Protein AF-A0A7M2AIT5-F1 (afdb_monomer_lite)

Structure (mmCIF, N/CA/C/O backbone):
data_AF-A0A7M2AIT5-F1
#
_entry.id   AF-A0A7M2AIT5-F1
#
loo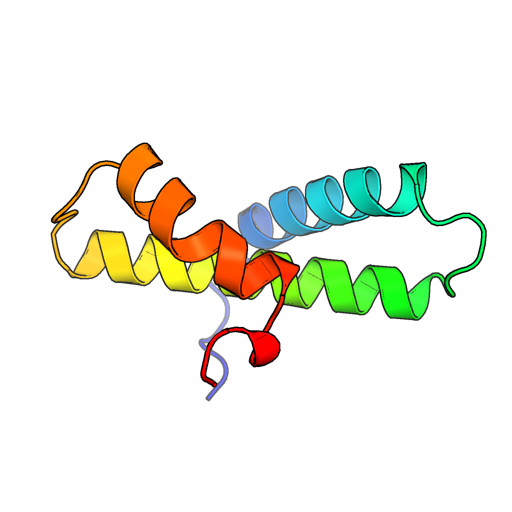p_
_atom_site.group_PDB
_atom_site.id
_atom_site.type_symbol
_atom_site.label_atom_id
_atom_site.label_alt_id
_atom_site.label_comp_id
_atom_site.label_asym_id
_atom_site.label_entity_id
_atom_site.label_seq_id
_atom_site.pdbx_PDB_ins_code
_atom_site.Cartn_x
_atom_site.Cartn_y
_atom_site.Cartn_z
_atom_site.occupancy
_atom_site.B_iso_or_equiv
_atom_site.auth_seq_id
_atom_site.auth_comp_id
_atom_site.auth_asym_id
_atom_site.auth_atom_id
_atom_site.pdbx_PDB_model_num
ATOM 1 N N . MET A 1 1 ? -0.288 19.392 0.323 1.00 39.09 1 MET A N 1
ATOM 2 C CA . MET A 1 1 ? -0.429 19.267 1.788 1.00 39.09 1 MET A CA 1
ATOM 3 C C . MET A 1 1 ? 0.153 17.917 2.180 1.00 39.09 1 MET A C 1
ATOM 5 O O . MET A 1 1 ? -0.569 16.945 2.335 1.00 39.09 1 MET A O 1
ATOM 9 N N . ILE A 1 2 ? 1.485 17.847 2.156 1.00 46.78 2 ILE A N 1
ATOM 10 C CA . ILE A 1 2 ? 2.277 16.637 2.393 1.00 46.78 2 ILE A CA 1
ATOM 11 C C . ILE A 1 2 ? 2.445 16.575 3.906 1.00 46.78 2 ILE A C 1
ATOM 13 O O . ILE A 1 2 ? 3.090 17.458 4.473 1.00 46.78 2 ILE A O 1
ATOM 17 N N . ALA A 1 3 ? 1.768 15.635 4.562 1.00 43.84 3 ALA A N 1
ATOM 18 C CA . ALA A 1 3 ? 1.879 15.474 6.003 1.00 43.84 3 ALA A CA 1
ATOM 19 C C . ALA A 1 3 ? 3.349 15.206 6.354 1.00 43.84 3 ALA A C 1
ATOM 21 O O . ALA A 1 3 ? 3.960 14.231 5.930 1.00 43.84 3 ALA A O 1
ATOM 22 N N . HIS A 1 4 ? 3.904 16.175 7.066 1.00 40.34 4 HIS A N 1
ATOM 23 C CA . HIS A 1 4 ? 5.262 16.275 7.559 1.00 40.34 4 HIS A CA 1
ATOM 24 C C . HIS A 1 4 ? 5.694 15.021 8.350 1.00 40.34 4 HIS A C 1
ATOM 26 O O . HIS A 1 4 ? 5.087 14.683 9.359 1.00 40.34 4 HIS A O 1
ATOM 32 N N . TYR A 1 5 ? 6.788 14.393 7.906 1.00 45.28 5 TYR A N 1
ATOM 33 C CA . TYR A 1 5 ? 7.885 13.851 8.727 1.00 45.28 5 TYR A CA 1
ATOM 34 C C . TYR A 1 5 ? 7.551 13.091 10.023 1.00 45.28 5 TYR A C 1
ATOM 36 O O . TYR A 1 5 ? 8.064 13.437 11.087 1.00 45.28 5 TYR A O 1
ATOM 44 N N . SER A 1 6 ? 6.769 12.010 9.982 1.00 41.16 6 SER A N 1
ATOM 45 C CA . SER A 1 6 ? 6.663 11.142 11.174 1.00 41.16 6 SER A CA 1
ATOM 46 C C . SER A 1 6 ? 6.660 9.631 10.931 1.00 41.16 6 SER A C 1
ATOM 48 O O . SER A 1 6 ? 6.494 8.903 11.900 1.00 41.16 6 SER A O 1
ATOM 50 N N . ASN A 1 7 ? 6.892 9.122 9.710 1.00 46.00 7 ASN A N 1
ATOM 51 C CA . ASN A 1 7 ? 6.852 7.661 9.505 1.00 46.00 7 ASN A CA 1
ATOM 52 C C . ASN A 1 7 ? 7.778 7.071 8.423 1.00 46.00 7 ASN A C 1
ATOM 54 O O . ASN A 1 7 ? 7.539 5.975 7.929 1.00 46.00 7 ASN A O 1
ATOM 58 N N . VAL A 1 8 ? 8.878 7.757 8.093 1.00 48.41 8 VAL A N 1
ATOM 59 C CA . VAL A 1 8 ? 9.772 7.410 6.964 1.00 48.41 8 VAL A CA 1
ATOM 60 C C . VAL A 1 8 ? 10.349 5.979 7.037 1.00 48.41 8 VAL A C 1
ATOM 62 O O . VAL A 1 8 ? 10.747 5.434 6.016 1.00 48.41 8 VAL A O 1
ATOM 65 N N . ALA A 1 9 ? 10.371 5.338 8.211 1.00 46.53 9 ALA A N 1
ATOM 66 C CA . ALA A 1 9 ? 10.861 3.965 8.353 1.00 46.53 9 ALA A CA 1
ATOM 67 C C . ALA A 1 9 ? 9.848 2.898 7.882 1.00 46.53 9 ALA A C 1
ATOM 69 O O . ALA A 1 9 ? 10.220 2.032 7.094 1.00 46.53 9 ALA A O 1
ATOM 70 N N . SER A 1 10 ? 8.577 2.977 8.300 1.00 49.56 10 SER A N 1
ATOM 71 C CA . SER A 1 10 ? 7.565 1.947 7.988 1.00 49.56 10 SER A CA 1
ATOM 72 C C . SER A 1 10 ? 7.021 2.048 6.558 1.00 49.56 10 SER A C 1
ATOM 74 O O . SER A 1 10 ? 6.774 1.023 5.923 1.00 49.56 10 SER A O 1
ATOM 76 N N . ASP A 1 11 ? 6.940 3.265 6.007 1.00 58.34 11 ASP A N 1
ATOM 77 C CA . ASP A 1 11 ? 6.570 3.482 4.601 1.00 58.34 11 ASP A CA 1
ATOM 78 C C . ASP A 1 11 ? 7.631 2.922 3.637 1.00 58.34 11 ASP A C 1
ATOM 80 O O . ASP A 1 11 ? 7.299 2.479 2.535 1.00 58.34 11 ASP A O 1
ATOM 84 N N . SER A 1 12 ? 8.901 2.885 4.066 1.00 70.94 12 SER A N 1
ATOM 85 C CA . SER A 1 12 ? 10.012 2.399 3.240 1.00 70.94 12 SER A CA 1
ATOM 86 C C . SER A 1 12 ? 10.042 0.876 3.098 1.00 70.94 12 SER A C 1
ATOM 88 O O . SER A 1 12 ? 10.404 0.371 2.038 1.00 70.94 12 SER A O 1
ATOM 90 N N . GLU A 1 13 ? 9.636 0.130 4.129 1.00 87.88 13 GLU A N 1
ATOM 91 C CA . GLU A 1 13 ? 9.663 -1.338 4.115 1.00 87.88 13 GLU A CA 1
ATOM 92 C C . GLU A 1 13 ? 8.536 -1.910 3.250 1.00 87.88 13 GLU A C 1
ATOM 94 O O . GLU A 1 13 ? 8.771 -2.818 2.451 1.00 87.88 13 GLU A O 1
ATOM 99 N N . LEU A 1 14 ? 7.327 -1.345 3.356 1.00 89.25 14 LEU A N 1
ATOM 100 C CA . LEU A 1 14 ? 6.200 -1.732 2.508 1.00 89.25 14 LEU A CA 1
ATOM 101 C C . LEU A 1 14 ? 6.468 -1.384 1.040 1.00 89.25 14 LEU A C 1
ATOM 103 O O . LEU A 1 14 ? 6.227 -2.211 0.164 1.00 89.25 14 LEU A O 1
ATOM 107 N N . GLU A 1 15 ? 7.006 -0.193 0.770 1.00 93.56 15 GLU A N 1
ATOM 108 C CA . GLU A 1 15 ? 7.385 0.207 -0.586 1.00 93.56 15 GLU A CA 1
ATOM 109 C C . GLU A 1 15 ? 8.446 -0.734 -1.174 1.00 93.56 15 GLU A C 1
ATOM 111 O O . GLU A 1 15 ? 8.284 -1.210 -2.297 1.00 93.56 15 GLU A O 1
ATOM 116 N N . GLN A 1 16 ? 9.488 -1.077 -0.407 1.00 92.56 16 GLN A N 1
ATOM 117 C CA . GLN A 1 16 ? 10.513 -2.033 -0.840 1.00 92.56 16 GLN A CA 1
ATOM 118 C C . GLN A 1 16 ? 9.943 -3.431 -1.083 1.00 92.56 16 GLN A C 1
ATOM 120 O O . GLN A 1 16 ? 10.315 -4.076 -2.064 1.00 92.56 16 GLN A O 1
ATOM 125 N N . LEU A 1 17 ? 9.044 -3.907 -0.218 1.00 92.75 17 LEU A N 1
ATOM 126 C CA . LEU A 1 17 ? 8.374 -5.191 -0.402 1.00 92.75 17 LEU A CA 1
ATOM 127 C C . LEU A 1 17 ? 7.550 -5.195 -1.693 1.00 92.75 17 LEU A C 1
ATOM 129 O O . LEU A 1 17 ? 7.668 -6.125 -2.489 1.00 92.75 17 LEU A O 1
ATOM 133 N N . ILE A 1 18 ? 6.752 -4.152 -1.927 1.00 92.69 18 ILE A N 1
ATOM 134 C CA . ILE A 1 18 ? 5.956 -4.016 -3.150 1.00 92.69 18 ILE A CA 1
ATOM 135 C C . ILE A 1 18 ? 6.876 -3.972 -4.371 1.00 92.69 18 ILE A C 1
ATOM 137 O O . ILE A 1 18 ? 6.633 -4.707 -5.326 1.00 92.69 18 ILE A O 1
ATOM 141 N N . PHE A 1 19 ? 7.966 -3.203 -4.317 1.00 93.06 19 PHE A N 1
ATOM 142 C CA .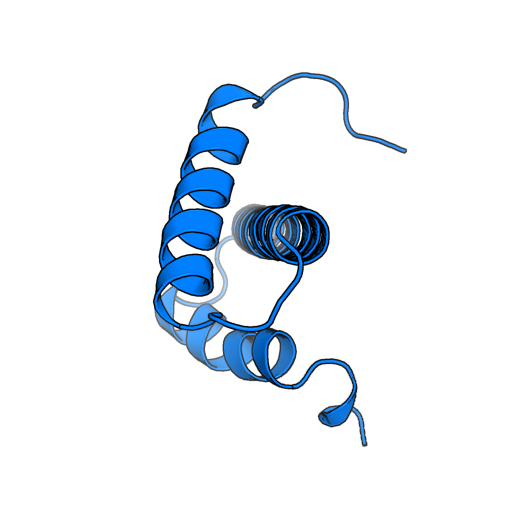 PHE A 1 19 ? 8.958 -3.139 -5.387 1.00 93.06 19 PHE A CA 1
ATOM 143 C C . PHE A 1 19 ? 9.548 -4.519 -5.699 1.00 93.06 19 PHE A C 1
ATOM 145 O O . PHE A 1 19 ? 9.621 -4.918 -6.860 1.00 93.06 19 PHE A O 1
ATOM 152 N N . GLN A 1 20 ? 9.913 -5.293 -4.673 1.00 92.44 20 GLN A N 1
ATOM 153 C CA . GLN A 1 20 ? 10.406 -6.665 -4.836 1.00 92.44 20 GLN A CA 1
ATOM 154 C C . GLN A 1 20 ? 9.354 -7.622 -5.406 1.00 92.44 20 GLN A C 1
ATOM 156 O O . GLN A 1 20 ? 9.718 -8.560 -6.109 1.00 92.44 20 GLN A O 1
ATOM 161 N N . ILE A 1 21 ? 8.071 -7.419 -5.100 1.00 91.50 21 ILE A N 1
ATOM 162 C CA . ILE A 1 21 ? 6.981 -8.223 -5.661 1.00 91.50 21 ILE A CA 1
ATOM 163 C C . ILE A 1 21 ? 6.823 -7.904 -7.148 1.00 91.50 21 ILE A C 1
ATOM 165 O O . ILE A 1 21 ? 6.893 -8.811 -7.969 1.00 91.50 21 ILE A O 1
ATOM 169 N N . ILE A 1 22 ? 6.681 -6.627 -7.514 1.00 89.25 22 ILE A N 1
ATOM 170 C CA . ILE A 1 22 ? 6.393 -6.249 -8.904 1.00 89.25 22 ILE A CA 1
ATOM 171 C C . ILE A 1 22 ? 7.595 -6.454 -9.834 1.00 89.25 22 ILE A C 1
ATOM 173 O O . ILE A 1 22 ? 7.411 -6.731 -11.014 1.00 89.25 22 ILE A O 1
ATOM 177 N N . THR A 1 23 ? 8.827 -6.362 -9.326 1.00 90.00 23 THR A N 1
ATOM 178 C CA . THR A 1 23 ? 10.040 -6.595 -10.132 1.00 90.00 23 THR A CA 1
ATOM 179 C C . THR A 1 23 ? 10.233 -8.055 -10.526 1.00 90.00 23 THR A C 1
ATOM 181 O O . THR A 1 23 ? 10.899 -8.305 -11.524 1.00 90.00 23 THR A O 1
ATOM 184 N N . ARG A 1 24 ? 9.648 -9.016 -9.796 1.00 84.25 24 ARG A N 1
ATOM 185 C CA . ARG A 1 24 ? 9.738 -10.447 -10.142 1.00 84.25 24 ARG A CA 1
ATOM 186 C C . ARG A 1 24 ? 9.010 -10.799 -11.436 1.00 84.25 24 ARG A C 1
ATOM 188 O O . ARG A 1 24 ? 9.423 -11.741 -12.099 1.00 84.25 24 ARG A O 1
ATOM 195 N N . ASP A 1 25 ? 7.980 -10.033 -11.782 1.00 74.12 25 ASP A N 1
ATOM 196 C CA . ASP A 1 25 ? 7.072 -10.341 -12.892 1.00 74.12 25 ASP A CA 1
ATOM 197 C C . ASP A 1 25 ? 7.161 -9.319 -14.048 1.00 74.12 25 ASP A C 1
ATOM 199 O O . ASP A 1 25 ? 6.396 -9.401 -15.009 1.00 74.12 25 ASP A O 1
ATOM 203 N N . SER A 1 26 ? 8.079 -8.343 -13.977 1.00 68.88 26 SER A N 1
ATOM 204 C CA . SER A 1 26 ? 8.089 -7.157 -14.856 1.00 68.88 26 SER A CA 1
ATOM 205 C C . SER A 1 26 ? 9.355 -7.012 -15.709 1.00 68.88 26 SER A C 1
ATOM 207 O O . SER A 1 26 ? 9.984 -5.952 -15.709 1.00 68.88 26 SER A O 1
ATOM 209 N N . ASP A 1 27 ? 9.705 -8.038 -16.489 1.00 69.38 27 ASP A N 1
ATOM 210 C CA . ASP A 1 27 ? 10.918 -8.064 -17.334 1.00 69.38 27 ASP A CA 1
ATOM 211 C C . ASP A 1 27 ? 11.012 -6.917 -18.367 1.00 69.38 27 ASP A C 1
ATOM 213 O O . ASP A 1 27 ? 12.091 -6.638 -18.891 1.00 69.38 27 ASP A O 1
ATOM 217 N N . SER A 1 28 ? 9.902 -6.232 -18.672 1.00 72.19 28 SER A N 1
ATOM 218 C CA . SER A 1 28 ? 9.829 -5.199 -19.715 1.00 72.19 28 SER A CA 1
ATOM 219 C C . SER A 1 28 ? 9.555 -3.775 -19.221 1.00 72.19 28 SER A C 1
ATOM 221 O O . SER A 1 28 ? 9.492 -2.864 -20.047 1.00 72.19 28 SER A O 1
ATOM 223 N N . MET A 1 29 ? 9.330 -3.553 -17.921 1.00 82.12 29 MET A N 1
ATOM 224 C CA . MET A 1 29 ? 9.034 -2.212 -17.399 1.00 82.12 29 MET A CA 1
ATOM 225 C C . MET A 1 29 ? 10.302 -1.486 -16.959 1.00 82.12 29 MET A C 1
ATOM 227 O O . MET A 1 29 ? 11.178 -2.056 -16.311 1.00 82.12 29 MET A O 1
ATOM 231 N N . GLU A 1 30 ? 10.382 -0.190 -17.261 1.00 89.69 30 GLU A N 1
ATOM 232 C CA . GLU A 1 30 ? 11.470 0.649 -16.768 1.00 89.69 30 GLU A CA 1
ATOM 233 C C . GLU A 1 30 ? 11.457 0.701 -15.238 1.00 89.69 30 GLU A C 1
ATOM 235 O O . GLU A 1 30 ? 10.419 0.938 -14.615 1.00 89.69 30 GLU A O 1
ATOM 240 N N . ARG A 1 31 ? 12.634 0.545 -14.625 1.00 89.50 31 ARG A N 1
ATOM 241 C CA . ARG A 1 31 ? 12.811 0.562 -13.166 1.00 89.50 31 ARG A CA 1
ATOM 242 C C . ARG A 1 31 ? 12.134 1.757 -12.491 1.00 89.50 31 ARG A C 1
ATOM 244 O O . ARG A 1 31 ? 11.480 1.577 -11.472 1.00 89.50 31 ARG A O 1
ATOM 251 N N . GLN A 1 32 ? 12.248 2.949 -13.075 1.00 90.44 32 GLN A N 1
ATOM 252 C CA . GLN A 1 32 ? 11.629 4.163 -12.537 1.00 90.44 32 GLN A CA 1
ATOM 253 C C . GLN A 1 32 ? 10.096 4.056 -12.477 1.00 90.44 32 GLN A C 1
ATOM 255 O O . GLN A 1 32 ? 9.472 4.525 -11.528 1.00 90.44 32 GLN A O 1
ATOM 260 N N . SER A 1 33 ? 9.477 3.400 -13.462 1.00 91.06 33 SER A N 1
ATOM 261 C CA . SER A 1 33 ? 8.032 3.152 -13.452 1.00 91.06 33 SER A CA 1
ATOM 262 C C . SER A 1 33 ? 7.643 2.187 -12.332 1.00 91.06 33 SER A C 1
ATOM 264 O O . SER A 1 33 ? 6.639 2.404 -11.658 1.00 91.06 33 SER A O 1
ATOM 266 N N . LEU A 1 34 ? 8.456 1.155 -12.089 1.00 91.44 34 LEU A N 1
ATOM 267 C CA . LEU A 1 34 ? 8.260 0.228 -10.971 1.00 91.44 34 LEU A CA 1
ATOM 268 C C . LEU A 1 34 ? 8.421 0.938 -9.616 1.00 91.44 34 LEU A C 1
ATOM 270 O O . LEU A 1 34 ? 7.620 0.715 -8.710 1.00 91.44 34 LEU A O 1
ATOM 274 N N . GLU A 1 35 ? 9.391 1.843 -9.482 1.00 91.81 35 GLU A N 1
ATOM 275 C CA . GLU A 1 35 ? 9.558 2.682 -8.285 1.00 91.81 35 GLU A CA 1
ATOM 276 C C . GLU A 1 35 ? 8.302 3.538 -8.037 1.00 91.81 35 GLU A C 1
ATOM 278 O O . GLU A 1 35 ? 7.728 3.481 -6.950 1.00 91.81 35 GLU A O 1
ATOM 283 N N . TYR A 1 36 ? 7.779 4.223 -9.063 1.00 91.44 36 TYR A N 1
ATOM 284 C CA . TYR A 1 36 ? 6.541 5.003 -8.929 1.00 91.44 36 TYR A CA 1
ATOM 285 C C . TYR A 1 36 ? 5.317 4.160 -8.564 1.00 91.44 36 TYR A C 1
ATOM 287 O O . TYR A 1 36 ? 4.523 4.573 -7.716 1.00 91.44 36 TYR A O 1
ATOM 295 N N . ILE A 1 37 ? 5.158 2.982 -9.172 1.00 91.19 37 ILE A N 1
ATOM 296 C CA . ILE A 1 37 ? 4.064 2.061 -8.837 1.00 91.19 37 ILE A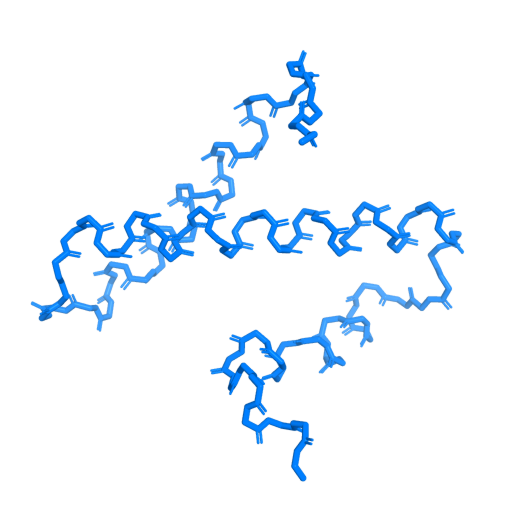 CA 1
ATOM 297 C C . ILE A 1 37 ? 4.180 1.609 -7.381 1.00 91.19 37 ILE A C 1
ATOM 299 O O . ILE A 1 37 ? 3.181 1.598 -6.665 1.00 91.19 37 ILE A O 1
ATOM 303 N N . SER A 1 38 ? 5.392 1.296 -6.924 1.00 92.12 38 SER A N 1
ATOM 304 C CA . SER A 1 38 ? 5.637 0.853 -5.549 1.00 92.12 38 SER A CA 1
ATOM 305 C C . SER A 1 38 ? 5.288 1.936 -4.536 1.00 92.12 38 SER A C 1
ATOM 307 O O . SER A 1 38 ? 4.555 1.663 -3.583 1.00 92.12 38 SER A O 1
ATOM 309 N N . THR A 1 39 ? 5.721 3.176 -4.782 1.00 92.38 39 THR A N 1
ATOM 310 C CA . THR A 1 39 ? 5.360 4.326 -3.945 1.00 92.38 39 THR A CA 1
ATOM 311 C C . THR A 1 39 ? 3.852 4.559 -3.934 1.00 92.38 39 THR A C 1
ATOM 313 O O . THR A 1 39 ? 3.250 4.696 -2.869 1.00 92.38 39 THR A O 1
ATOM 316 N N . MET A 1 40 ? 3.209 4.553 -5.106 1.00 91.12 40 MET A N 1
ATOM 317 C CA . MET A 1 40 ? 1.765 4.767 -5.218 1.00 91.12 40 MET A CA 1
ATOM 318 C C . MET A 1 40 ? 0.969 3.702 -4.451 1.00 91.12 40 MET A C 1
ATOM 320 O O . MET A 1 40 ? 0.026 4.038 -3.728 1.00 91.12 40 MET A O 1
ATOM 324 N N . LEU A 1 41 ? 1.340 2.428 -4.594 1.00 91.12 41 LEU A N 1
ATOM 325 C CA . LEU A 1 41 ? 0.691 1.322 -3.895 1.00 91.12 41 LEU A CA 1
ATOM 326 C C . LEU A 1 41 ? 0.921 1.407 -2.383 1.00 91.12 41 LEU A 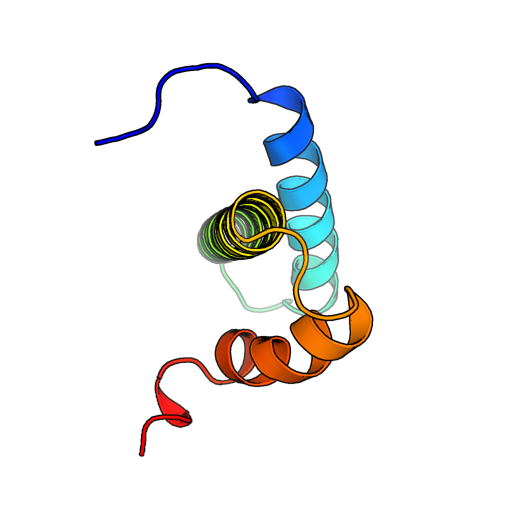C 1
ATOM 328 O O . LEU A 1 41 ? -0.045 1.290 -1.629 1.00 91.12 41 LEU A O 1
ATOM 332 N N . SER A 1 42 ? 2.152 1.689 -1.944 1.00 92.00 42 SER A N 1
ATOM 333 C CA . SER A 1 42 ? 2.486 1.868 -0.525 1.00 92.00 42 SER A CA 1
ATOM 334 C C . SER A 1 42 ? 1.629 2.968 0.110 1.00 92.00 42 SER A C 1
ATOM 336 O O . SER A 1 42 ? 0.923 2.731 1.093 1.00 92.00 42 SER A O 1
ATOM 338 N N . TRP A 1 43 ? 1.570 4.146 -0.519 1.00 92.31 43 TRP A N 1
ATOM 339 C CA . TRP A 1 43 ? 0.782 5.276 -0.017 1.00 92.31 43 TRP A CA 1
ATOM 340 C C . TRP A 1 43 ? -0.723 5.006 -0.025 1.00 92.31 43 TRP A C 1
ATOM 342 O O . TRP A 1 43 ? -1.433 5.446 0.882 1.00 92.31 43 TRP A O 1
ATOM 352 N N . SER A 1 44 ? -1.222 4.275 -1.024 1.00 90.56 44 SER A N 1
ATOM 353 C CA . SER A 1 44 ? -2.640 3.910 -1.107 1.00 90.56 44 SER A CA 1
ATOM 354 C C . SER A 1 44 ? -3.031 2.928 -0.001 1.00 90.56 44 SER A C 1
ATOM 356 O O . SER A 1 44 ? -4.042 3.134 0.672 1.00 90.56 44 SER A O 1
ATOM 358 N N . ILE A 1 45 ? -2.209 1.901 0.237 1.00 91.06 45 ILE A N 1
ATOM 359 C CA . ILE A 1 45 ? -2.417 0.913 1.305 1.00 91.06 45 ILE A CA 1
ATOM 360 C C . ILE A 1 45 ? -2.330 1.585 2.679 1.00 91.06 45 ILE A C 1
ATOM 362 O O . ILE A 1 45 ? -3.215 1.381 3.518 1.00 91.06 45 ILE A O 1
ATOM 366 N N . TYR A 1 46 ? -1.314 2.427 2.898 1.00 90.25 46 TYR A N 1
ATOM 367 C CA . TYR A 1 46 ? -1.173 3.190 4.136 1.00 90.25 46 TYR A CA 1
ATOM 368 C C . TYR A 1 46 ? -2.378 4.108 4.362 1.00 90.25 46 TYR A C 1
ATOM 370 O O . TYR A 1 46 ? -3.010 4.049 5.416 1.00 90.25 46 TYR A O 1
ATOM 378 N N . GLY A 1 47 ? -2.748 4.919 3.367 1.00 90.62 47 GLY A N 1
ATOM 379 C CA . GLY A 1 47 ? -3.858 5.864 3.471 1.00 90.62 47 GLY A CA 1
ATOM 380 C C . GLY A 1 47 ? -5.198 5.181 3.751 1.00 90.62 47 GLY A C 1
ATOM 381 O O . GLY A 1 47 ? -5.981 5.670 4.572 1.00 90.62 47 GLY A O 1
ATOM 382 N N . LEU A 1 48 ? -5.442 4.029 3.122 1.00 92.50 48 LEU A N 1
ATOM 383 C CA . LEU A 1 48 ? -6.634 3.224 3.361 1.00 92.50 48 LEU A CA 1
ATOM 384 C C . LEU A 1 48 ? -6.657 2.653 4.784 1.00 92.50 48 LEU A C 1
ATOM 386 O O . LEU A 1 48 ? -7.648 2.820 5.494 1.00 92.50 48 LEU A O 1
ATOM 390 N N . THR A 1 49 ? -5.564 2.022 5.215 1.00 92.50 49 THR A N 1
ATOM 391 C CA . THR A 1 49 ? -5.458 1.398 6.544 1.00 92.50 49 THR A CA 1
ATOM 392 C C . THR A 1 49 ? -5.532 2.445 7.653 1.00 92.50 49 THR A C 1
ATOM 394 O O . THR A 1 49 ? -6.213 2.250 8.661 1.00 92.50 49 THR A O 1
ATOM 397 N N . TYR A 1 50 ? -4.887 3.596 7.447 1.00 92.88 50 TYR A N 1
ATOM 398 C CA . TYR A 1 50 ? -4.957 4.742 8.344 1.00 92.88 50 TYR A CA 1
ATOM 399 C C . TYR A 1 50 ? -6.401 5.221 8.510 1.00 92.88 50 TYR A C 1
ATOM 401 O O . TYR A 1 50 ? -6.869 5.369 9.639 1.00 92.88 50 TYR A O 1
ATOM 409 N N . ARG A 1 51 ? -7.129 5.419 7.403 1.00 94.00 51 ARG A N 1
ATOM 410 C CA . ARG A 1 51 ? -8.532 5.849 7.440 1.00 94.00 51 ARG A CA 1
ATOM 411 C C . ARG A 1 51 ? -9.428 4.814 8.114 1.00 94.00 51 ARG A C 1
ATOM 413 O O . ARG A 1 51 ? -10.167 5.177 9.020 1.00 94.00 51 ARG A O 1
ATOM 420 N N . TRP A 1 52 ? -9.308 3.544 7.735 1.00 95.12 52 TRP A N 1
ATOM 421 C CA . TRP A 1 52 ? -10.046 2.443 8.359 1.00 95.12 52 TRP A CA 1
ATOM 422 C C . TRP A 1 52 ? -9.841 2.405 9.881 1.00 95.12 52 TRP A C 1
ATOM 424 O O . TRP A 1 52 ? -10.797 2.227 10.638 1.00 95.12 52 TRP A O 1
ATOM 434 N N . ASN A 1 53 ? -8.613 2.650 10.349 1.00 94.44 53 ASN A N 1
ATOM 435 C CA . ASN A 1 53 ? -8.322 2.736 11.775 1.00 94.44 53 ASN A CA 1
ATOM 436 C C . ASN A 1 53 ? -8.962 3.966 12.444 1.00 94.44 53 ASN A C 1
ATOM 438 O O . ASN A 1 53 ? -9.528 3.831 13.529 1.00 94.44 53 ASN A O 1
ATOM 442 N N . GLN A 1 54 ? -8.902 5.142 11.809 1.00 95.62 54 GLN A N 1
ATOM 443 C CA . GLN A 1 54 ? -9.540 6.368 12.318 1.00 95.62 54 GLN A CA 1
ATOM 444 C C . GLN A 1 54 ? -11.070 6.258 12.374 1.00 95.62 54 GLN A C 1
ATOM 446 O O . GLN A 1 54 ? -11.700 6.805 13.273 1.00 95.62 54 GLN A O 1
ATOM 451 N N . GLU A 1 55 ? -11.670 5.512 11.448 1.00 95.44 55 GLU A N 1
ATOM 452 C CA . GLU A 1 55 ? -13.114 5.266 11.381 1.00 95.44 55 GLU A CA 1
ATOM 453 C C . GLU A 1 55 ? -13.586 4.184 12.369 1.00 95.44 55 GLU A C 1
ATOM 455 O O . GLU A 1 55 ? -14.764 3.833 12.391 1.00 95.44 55 GLU A O 1
ATOM 460 N N . GLY A 1 56 ? -12.695 3.670 13.224 1.00 96.00 56 GLY A N 1
ATOM 461 C CA . GLY A 1 56 ? -13.039 2.723 14.285 1.00 96.00 56 GLY A CA 1
ATOM 462 C C . GLY A 1 56 ? -13.007 1.256 13.864 1.00 96.00 56 GLY A C 1
ATOM 463 O O . GLY A 1 56 ? -13.519 0.420 14.605 1.00 96.00 56 GLY A O 1
ATOM 464 N N . ARG A 1 57 ? -12.378 0.931 12.725 1.00 95.06 57 ARG A N 1
ATOM 465 C CA . ARG A 1 57 ? -12.230 -0.442 12.211 1.00 95.06 57 ARG A CA 1
ATOM 466 C C . ARG A 1 57 ? -13.586 -1.139 12.022 1.00 95.06 57 ARG A C 1
ATOM 468 O O . ARG A 1 57 ? -13.834 -2.199 12.585 1.00 95.06 57 ARG A O 1
ATOM 475 N N . GLN A 1 58 ? -14.465 -0.497 11.248 1.00 94.19 58 GLN A N 1
ATOM 476 C CA . GLN A 1 58 ? -15.873 -0.889 11.043 1.00 94.19 58 GLN A CA 1
ATOM 477 C C . GLN A 1 58 ? -16.062 -2.284 10.425 1.00 94.19 58 GLN A C 1
ATOM 479 O O . GLN A 1 58 ? -17.098 -2.912 10.617 1.00 94.19 58 GLN A O 1
ATOM 484 N N . GLU A 1 59 ? -15.069 -2.762 9.682 1.00 95.88 59 GLU A N 1
ATOM 485 C CA . GLU A 1 59 ? -15.030 -4.095 9.078 1.00 95.88 59 GLU A CA 1
ATOM 486 C C . GLU A 1 59 ? -13.695 -4.779 9.393 1.00 95.88 59 GLU A C 1
ATOM 488 O O . GLU A 1 59 ? -12.744 -4.124 9.845 1.00 95.88 59 GLU A O 1
ATOM 493 N N . SER A 1 60 ? -13.607 -6.091 9.168 1.00 96.50 60 SER A N 1
ATOM 494 C CA . SER A 1 60 ? -12.348 -6.809 9.364 1.00 96.50 60 SER A CA 1
ATOM 495 C C . SER A 1 60 ? -11.304 -6.398 8.308 1.00 96.50 60 SER A C 1
ATOM 497 O O . SER A 1 60 ? -11.666 -5.961 7.213 1.00 96.50 60 SER A O 1
ATOM 499 N N . PRO A 1 61 ? -9.995 -6.556 8.584 1.00 93.19 61 PRO A N 1
ATOM 500 C CA . PRO A 1 61 ? -8.957 -6.289 7.588 1.00 93.19 61 PRO A CA 1
ATOM 501 C C . PRO A 1 61 ? -9.138 -7.076 6.283 1.00 93.19 61 PRO A C 1
ATOM 503 O O . PRO A 1 61 ? -8.826 -6.561 5.212 1.00 93.19 61 PRO A O 1
ATOM 506 N N . SER A 1 62 ? -9.632 -8.318 6.366 1.00 95.31 62 SER A N 1
ATOM 507 C CA . SER A 1 62 ? -9.880 -9.163 5.196 1.00 95.31 62 SER A CA 1
ATOM 508 C C . SER A 1 62 ? -11.044 -8.651 4.356 1.00 95.31 62 SER A C 1
ATOM 510 O O . SER A 1 62 ? -10.898 -8.581 3.140 1.00 95.31 62 SER A O 1
ATOM 512 N N . ASP A 1 63 ? -12.142 -8.226 4.988 1.00 96.50 63 ASP A N 1
ATOM 513 C CA . ASP A 1 63 ? -13.312 -7.702 4.267 1.00 96.50 63 ASP A CA 1
ATOM 514 C C . ASP A 1 63 ? -12.965 -6.383 3.566 1.00 96.50 63 ASP A C 1
ATOM 516 O O . ASP A 1 63 ? -13.285 -6.178 2.393 1.00 96.50 63 ASP A O 1
ATOM 520 N N . LEU A 1 64 ? -12.207 -5.518 4.255 1.00 95.19 64 LEU A N 1
ATOM 521 C CA . LEU A 1 64 ? -11.653 -4.304 3.664 1.00 95.19 64 LEU A CA 1
ATOM 522 C C . LEU A 1 64 ? -10.794 -4.637 2.438 1.00 95.19 64 LEU A C 1
ATOM 524 O O . LEU A 1 64 ? -10.976 -4.030 1.383 1.00 95.19 64 LEU A O 1
ATOM 528 N N . ALA A 1 65 ? -9.865 -5.589 2.564 1.00 92.56 65 ALA A N 1
ATOM 529 C CA . ALA A 1 65 ? -8.979 -5.990 1.475 1.00 92.56 65 ALA A CA 1
ATOM 530 C C . ALA A 1 65 ? -9.761 -6.544 0.274 1.00 92.56 65 ALA A C 1
ATOM 532 O O . ALA A 1 65 ? -9.527 -6.111 -0.855 1.00 92.56 65 ALA A O 1
ATOM 533 N N . GLU A 1 66 ? -10.722 -7.438 0.508 1.00 94.00 66 GLU A N 1
ATOM 534 C CA . GLU A 1 66 ? -11.581 -8.005 -0.537 1.00 94.00 66 GLU A CA 1
ATOM 535 C C . GLU A 1 66 ? -12.347 -6.910 -1.291 1.00 94.00 66 GLU A C 1
ATOM 537 O O . GLU A 1 66 ? -12.417 -6.920 -2.522 1.00 94.00 66 GLU A O 1
ATOM 542 N N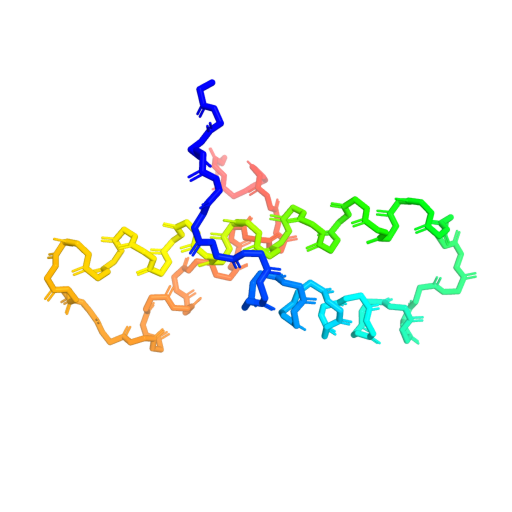 . ARG A 1 67 ? -12.830 -5.896 -0.565 1.00 91.19 67 ARG A N 1
ATOM 543 C CA . ARG A 1 67 ? -13.522 -4.746 -1.146 1.00 91.19 67 ARG A CA 1
ATOM 544 C C . ARG A 1 67 ? -12.599 -3.825 -1.945 1.00 91.19 67 ARG A C 1
ATOM 546 O O . ARG A 1 67 ? -13.036 -3.268 -2.950 1.00 91.19 67 ARG A O 1
ATOM 553 N N . VAL A 1 68 ? -11.353 -3.612 -1.513 1.00 91.50 68 VAL A N 1
ATOM 554 C CA . VAL A 1 68 ? -10.472 -2.578 -2.096 1.00 91.50 68 VAL A CA 1
ATOM 555 C C . VAL A 1 68 ? -9.506 -3.073 -3.171 1.00 91.50 68 VAL A C 1
ATOM 557 O O . VAL A 1 68 ? -9.185 -2.311 -4.084 1.00 91.50 68 VAL A O 1
ATOM 560 N N . VAL A 1 69 ? -9.068 -4.335 -3.111 1.00 89.69 69 VAL A N 1
ATOM 561 C CA . VAL A 1 69 ? -8.117 -4.925 -4.071 1.00 89.69 69 VAL A CA 1
ATOM 562 C C . VAL A 1 69 ? -8.571 -4.764 -5.527 1.00 89.69 69 VAL A C 1
ATOM 564 O O . VAL A 1 69 ? -7.737 -4.377 -6.349 1.00 89.69 69 VAL A O 1
ATOM 567 N N . PRO A 1 70 ? -9.857 -4.957 -5.887 1.00 89.25 70 PRO A N 1
ATOM 568 C CA . PRO A 1 70 ? -10.304 -4.734 -7.258 1.00 89.25 70 PRO A CA 1
ATOM 569 C C . PRO A 1 70 ? -10.004 -3.316 -7.761 1.00 89.25 70 PRO A C 1
ATOM 571 O O . PRO A 1 70 ? -9.541 -3.170 -8.894 1.00 89.25 70 PRO A O 1
ATOM 574 N N . PHE A 1 71 ? -10.209 -2.286 -6.930 1.00 86.31 71 PHE A N 1
ATOM 575 C CA . PHE A 1 71 ? -9.926 -0.888 -7.280 1.00 86.31 71 PHE A CA 1
ATOM 576 C C . PHE A 1 71 ? -8.430 -0.622 -7.442 1.00 86.31 71 PHE A C 1
ATOM 578 O O . PHE A 1 71 ? -8.047 0.179 -8.290 1.00 86.31 71 PHE A O 1
ATOM 585 N N . ILE A 1 72 ? -7.586 -1.312 -6.673 1.00 82.56 72 ILE A N 1
ATOM 586 C CA . ILE A 1 72 ? -6.127 -1.232 -6.807 1.00 82.56 72 ILE A CA 1
ATOM 587 C C . ILE A 1 72 ? -5.671 -1.879 -8.124 1.00 82.56 72 ILE A C 1
ATOM 589 O O . ILE A 1 72 ? -4.849 -1.305 -8.832 1.00 82.56 72 ILE A O 1
ATOM 593 N N . MET A 1 73 ? -6.234 -3.037 -8.485 1.00 79.88 73 MET A N 1
ATOM 594 C CA . MET A 1 73 ? -5.812 -3.805 -9.665 1.00 79.88 73 MET A CA 1
ATOM 595 C C . MET A 1 73 ? -6.375 -3.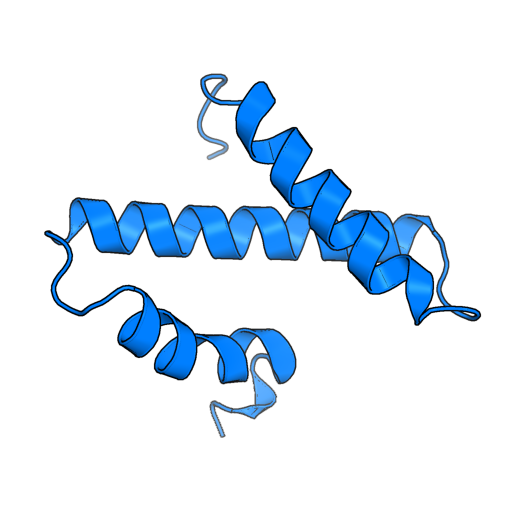270 -10.989 1.00 79.88 73 MET A C 1
ATOM 597 O O . MET A 1 73 ? -5.701 -3.338 -12.012 1.00 79.88 73 MET A O 1
ATOM 601 N N . ASN A 1 74 ? -7.601 -2.741 -10.988 1.00 82.44 74 ASN A N 1
ATOM 602 C CA . ASN A 1 74 ? -8.297 -2.300 -12.207 1.00 82.44 74 ASN A CA 1
ATOM 603 C C . ASN A 1 74 ? -8.465 -0.772 -12.297 1.00 82.44 74 ASN A C 1
ATOM 605 O O . ASN A 1 74 ? -8.966 -0.251 -13.300 1.00 82.44 74 ASN A O 1
ATOM 609 N N . GLY A 1 75 ? -8.077 -0.037 -11.250 1.00 74.31 75 GLY A N 1
ATOM 610 C CA . GLY A 1 75 ? -8.195 1.416 -11.180 1.00 74.31 75 GLY A CA 1
ATOM 611 C C . GLY A 1 75 ? -9.630 1.917 -11.374 1.00 74.31 75 GLY A C 1
ATOM 612 O O . GLY A 1 75 ? -10.612 1.285 -10.982 1.00 74.31 75 GLY A O 1
ATOM 613 N N . ALA A 1 76 ? -9.761 3.063 -12.048 1.00 65.81 76 ALA A N 1
ATOM 614 C CA . ALA A 1 76 ? -11.049 3.678 -12.381 1.00 65.81 76 ALA A CA 1
ATOM 615 C C . ALA A 1 76 ? -11.879 2.883 -13.413 1.00 65.81 76 ALA A C 1
ATOM 617 O O . ALA A 1 76 ? -13.006 3.274 -13.721 1.00 65.81 76 ALA A O 1
ATOM 618 N N . GLY A 1 77 ? -11.352 1.776 -13.950 1.00 66.88 77 GLY A N 1
ATOM 619 C CA . GLY A 1 77 ? -12.093 0.879 -14.838 1.00 66.88 77 GLY A CA 1
ATOM 620 C C . GLY A 1 77 ? -13.334 0.266 -14.183 1.00 66.88 77 GLY A C 1
ATOM 621 O O . GLY A 1 77 ? -14.279 -0.063 -14.890 1.00 66.88 77 GLY A O 1
ATOM 622 N N . LEU A 1 78 ? -13.360 0.185 -12.847 1.00 63.72 78 LEU A N 1
ATOM 623 C CA . LEU A 1 78 ? -14.478 -0.344 -12.056 1.00 63.72 78 LEU A CA 1
ATOM 624 C C . LEU A 1 78 ? -15.570 0.681 -11.711 1.00 63.72 78 LEU A C 1
ATOM 626 O O . LEU A 1 78 ? -16.585 0.304 -11.138 1.00 63.72 78 LEU A O 1
ATOM 630 N N . LEU A 1 79 ? -15.379 1.969 -12.020 1.00 62.16 79 LEU A N 1
ATOM 631 C CA . LEU A 1 79 ? -16.361 3.033 -11.742 1.00 62.16 79 LEU A CA 1
ATOM 632 C C . LEU A 1 79 ? -17.364 3.239 -12.894 1.00 62.16 79 LEU A C 1
ATOM 634 O O . LEU A 1 79 ? -17.986 4.299 -12.981 1.00 62.16 79 LEU A O 1
ATOM 638 N N . ARG A 1 80 ? -17.462 2.273 -13.810 1.00 55.28 80 ARG A N 1
ATOM 639 C CA . ARG A 1 80 ? -18.283 2.339 -15.024 1.00 55.28 80 ARG A CA 1
ATOM 640 C C . ARG A 1 80 ? -19.492 1.427 -14.933 1.00 55.28 80 ARG A C 1
ATOM 642 O O . ARG A 1 80 ? -19.334 0.315 -14.388 1.00 55.28 80 ARG A O 1
#

pLDDT: mean 81.88, std 16.97, range [39.09, 96.5]

Secondary structure (DSSP, 8-state):
----SS-HHHHHHHHHHHHHHHHTS-TTS-HHHHHHHHHHHHHHHHHHHHHHHHTT--S-HHHHHHHHHHHHHHGGGG--

Radius of gyration: 14.2 Å; chains: 1; bounding box: 31×30×34 Å

Sequence (80 aa):
MIAHYSNVASDSELEQLIFQIITRDSDSMERQSLEYISTMLSWSIYGLTYRWNQEGRQESPSDLAERVVPFIMNGAGLLR

Foldseek 3Di:
DPPDDDPVPVLVVQLVVQLVVCVVPCPPDDSVVSSVLSNVVSCVVCVQVVVCVVVPVPDPPVVSCVVCVCCSVCPCVVVD